Protein AF-A0A837HX96-F1 (afdb_monomer_lite)

Secondary structure (DSSP, 8-state):
-HHHHHHHHHHHHHHIIIIIHHHHTTS-HHHHHHHHHHHHHHHHHSHHHHHHHHHHH----GGG-EEETTEEESSS-EEPTTSSTT-TTTTTHHHHT-SEEEEETTEEEEHHHHHHH--

Sequence (119 aa):
MEFLILLRNLINRFFYKIILKQIFFRIDPENMHDSMVSFGVLLGKYWLTRKIVGAFFSYSNKTLEQKILGIKFKNPIGLGAGFDKDAVLVDILPYVGFGFVEESETQAVAVEKIQRSCR

pLDDT: mean 88.14, std 8.48, range [55.78, 96.38]

Radius of gyration: 15.23 Å; chains: 1; bounding box: 34×36×37 Å

Structure (mmCIF, N/CA/C/O backbone):
data_AF-A0A837HX96-F1
#
_entry.id   AF-A0A837HX96-F1
#
loop_
_atom_site.group_PDB
_atom_site.id
_atom_site.type_symbol
_atom_site.label_atom_id
_atom_site.label_alt_id
_atom_site.label_comp_id
_atom_site.label_asym_id
_atom_site.label_entity_id
_atom_site.label_seq_id
_atom_site.pdbx_PDB_ins_code
_atom_site.Cartn_x
_atom_site.Cartn_y
_atom_site.Cartn_z
_atom_site.occupancy
_atom_site.B_iso_or_equiv
_atom_site.auth_seq_id
_atom_site.auth_comp_id
_atom_site.auth_asym_id
_atom_site.auth_atom_id
_atom_site.pdbx_PDB_model_num
ATOM 1 N N . MET A 1 1 ? 1.860 11.740 18.924 1.00 69.06 1 MET A N 1
ATOM 2 C CA . MET A 1 1 ? 1.669 10.821 17.778 1.00 69.06 1 MET A CA 1
ATOM 3 C C . MET A 1 1 ? 1.428 11.567 16.472 1.00 69.06 1 MET A C 1
ATOM 5 O O . MET A 1 1 ? 2.129 11.268 15.518 1.00 69.06 1 MET A O 1
ATOM 9 N N . GLU A 1 2 ? 0.542 12.568 16.435 1.00 81.81 2 GLU A N 1
ATOM 10 C CA . GLU A 1 2 ? 0.247 13.365 15.224 1.00 81.81 2 GLU A CA 1
ATOM 11 C C . GLU A 1 2 ? 1.486 13.941 14.518 1.00 81.81 2 GLU A C 1
ATOM 13 O O . GLU A 1 2 ? 1.629 13.794 13.309 1.00 81.81 2 GLU A O 1
ATOM 18 N N . PHE A 1 3 ? 2.442 14.507 15.262 1.00 87.31 3 PHE A N 1
ATOM 19 C CA . PHE A 1 3 ? 3.674 15.049 14.673 1.00 87.31 3 PHE A CA 1
ATOM 20 C C . PHE A 1 3 ? 4.492 14.003 13.894 1.00 87.31 3 PHE A C 1
ATOM 22 O O . PHE A 1 3 ? 4.965 14.284 12.797 1.00 87.31 3 PHE A O 1
ATOM 29 N N . LEU A 1 4 ? 4.624 12.780 14.420 1.00 86.62 4 LEU A N 1
ATOM 30 C CA . LEU A 1 4 ? 5.360 11.704 13.744 1.00 86.62 4 LEU A CA 1
ATOM 31 C C . LEU A 1 4 ? 4.653 11.264 12.458 1.00 86.62 4 LEU A C 1
ATOM 33 O O . LEU A 1 4 ? 5.310 10.992 11.457 1.00 86.62 4 LEU A O 1
ATOM 37 N N . ILE A 1 5 ? 3.319 11.232 12.472 1.00 87.19 5 ILE A N 1
ATOM 38 C CA . ILE A 1 5 ? 2.502 10.899 11.301 1.00 87.19 5 ILE A CA 1
ATOM 39 C C . ILE A 1 5 ? 2.638 11.993 10.240 1.00 87.19 5 ILE A C 1
ATOM 41 O O . ILE A 1 5 ? 2.850 11.682 9.070 1.00 87.19 5 ILE A O 1
ATOM 45 N N . LEU A 1 6 ? 2.579 13.264 10.641 1.00 90.00 6 LEU A N 1
ATOM 46 C CA . LEU A 1 6 ? 2.784 14.402 9.746 1.00 90.00 6 LEU A CA 1
ATOM 47 C C . LEU A 1 6 ? 4.177 14.376 9.117 1.00 90.00 6 LEU A C 1
ATOM 49 O O . LEU A 1 6 ? 4.293 14.501 7.899 1.00 90.00 6 LEU A O 1
ATOM 53 N N . LEU A 1 7 ? 5.217 14.152 9.922 1.00 92.44 7 LEU A N 1
ATOM 54 C CA . LEU A 1 7 ? 6.593 14.067 9.444 1.00 92.44 7 LEU A CA 1
ATOM 55 C C . LEU A 1 7 ? 6.768 12.909 8.454 1.00 92.44 7 LEU A C 1
ATOM 57 O O . LEU A 1 7 ? 7.258 13.116 7.346 1.00 92.44 7 LEU A O 1
ATOM 61 N N . ARG A 1 8 ? 6.297 11.708 8.809 1.00 93.06 8 ARG A N 1
ATOM 62 C CA . ARG A 1 8 ? 6.289 10.533 7.927 1.00 93.06 8 ARG A CA 1
ATOM 63 C C . ARG A 1 8 ? 5.575 10.824 6.609 1.00 93.06 8 ARG A C 1
ATOM 65 O O . ARG A 1 8 ? 6.112 10.545 5.542 1.00 93.06 8 ARG A O 1
ATOM 72 N N . ASN A 1 9 ? 4.379 11.408 6.668 1.00 92.38 9 ASN A N 1
ATOM 73 C CA . ASN A 1 9 ? 3.580 11.705 5.483 1.00 92.38 9 ASN A CA 1
ATOM 74 C C . ASN A 1 9 ? 4.252 12.769 4.599 1.00 92.38 9 ASN A C 1
ATOM 76 O O . ASN A 1 9 ? 4.201 12.663 3.373 1.00 92.38 9 ASN A O 1
ATOM 80 N N . LEU A 1 10 ? 4.908 13.768 5.199 1.00 93.75 10 LEU A N 1
ATOM 81 C CA . LEU A 1 10 ? 5.669 14.787 4.477 1.00 93.75 10 LEU A CA 1
ATOM 82 C C . LEU A 1 10 ? 6.860 14.168 3.737 1.00 93.75 10 LEU A C 1
ATOM 84 O O . LEU A 1 10 ? 7.037 14.422 2.545 1.00 93.75 10 LEU A O 1
ATOM 88 N N . ILE A 1 11 ? 7.626 13.318 4.425 1.00 93.56 11 ILE A N 1
ATOM 89 C CA . ILE A 1 11 ? 8.763 12.589 3.854 1.00 93.56 11 ILE A CA 1
ATOM 90 C C . ILE A 1 11 ? 8.285 11.697 2.704 1.00 93.56 11 ILE A C 1
ATOM 92 O O . ILE A 1 11 ? 8.766 11.839 1.580 1.00 93.56 11 ILE A O 1
ATOM 96 N N . ASN A 1 12 ? 7.277 10.852 2.936 1.00 92.44 12 ASN A N 1
ATOM 97 C CA . ASN A 1 12 ? 6.719 9.965 1.910 1.00 92.44 12 ASN A CA 1
ATOM 98 C C . ASN A 1 12 ? 6.248 10.748 0.676 1.00 92.44 12 ASN A C 1
ATOM 100 O O . ASN A 1 12 ? 6.535 10.366 -0.458 1.00 92.44 12 ASN A O 1
ATOM 104 N N . ARG A 1 13 ? 5.563 11.881 0.884 1.00 93.25 13 ARG A N 1
ATOM 105 C CA . ARG A 1 13 ? 5.106 12.758 -0.201 1.00 93.25 13 ARG A CA 1
ATOM 106 C C . ARG A 1 13 ? 6.273 13.330 -1.002 1.00 93.25 13 ARG A C 1
ATOM 108 O O . ARG A 1 13 ? 6.176 13.390 -2.228 1.00 93.25 13 ARG A O 1
ATOM 115 N N . PHE A 1 14 ? 7.331 13.780 -0.330 1.00 95.25 14 PHE A N 1
ATOM 116 C CA . PHE A 1 14 ? 8.517 14.328 -0.984 1.00 95.25 14 PHE A CA 1
ATOM 117 C C . PHE A 1 14 ? 9.205 13.266 -1.848 1.00 95.25 14 PHE A C 1
ATOM 119 O O . PHE A 1 14 ? 9.351 13.466 -3.055 1.00 95.25 14 PHE A O 1
ATOM 126 N N . PHE A 1 15 ? 9.525 12.107 -1.266 1.00 94.38 15 PHE A N 1
ATOM 127 C CA . PHE A 1 15 ? 10.160 10.997 -1.982 1.00 94.38 15 PHE A CA 1
ATOM 128 C C . PHE A 1 15 ? 9.323 10.525 -3.174 1.00 94.38 15 PHE A C 1
ATOM 130 O O . PHE A 1 15 ? 9.855 10.362 -4.274 1.00 94.38 15 PHE A O 1
ATOM 137 N N . TYR A 1 16 ? 8.006 10.375 -2.998 1.00 93.06 16 TYR A N 1
ATOM 138 C CA . TYR A 1 16 ? 7.131 9.962 -4.090 1.00 93.06 16 TYR A CA 1
ATOM 139 C C . TYR A 1 16 ? 7.109 10.979 -5.235 1.00 93.06 16 TYR A C 1
ATOM 141 O O . TYR A 1 16 ? 7.321 10.612 -6.389 1.00 93.06 16 TYR A O 1
ATOM 149 N N . LYS A 1 17 ? 6.868 12.265 -4.941 1.00 94.00 17 LYS A N 1
ATOM 150 C CA . LYS A 1 17 ? 6.687 13.282 -5.990 1.00 94.00 17 LYS A CA 1
ATOM 151 C C . LYS A 1 17 ? 7.977 13.625 -6.731 1.00 94.00 17 LYS A C 1
ATOM 153 O O . LYS A 1 17 ? 7.914 13.873 -7.934 1.00 94.00 17 LYS A O 1
ATOM 158 N N . ILE A 1 18 ? 9.100 13.685 -6.020 1.00 93.25 18 ILE A N 1
ATOM 159 C CA . ILE A 1 18 ? 10.369 14.163 -6.579 1.00 93.25 18 ILE A CA 1
ATOM 160 C C . ILE A 1 18 ? 11.161 13.026 -7.222 1.00 93.25 18 ILE A C 1
ATOM 162 O O . ILE A 1 18 ? 11.733 13.225 -8.288 1.00 93.25 18 ILE A O 1
ATOM 166 N N . ILE 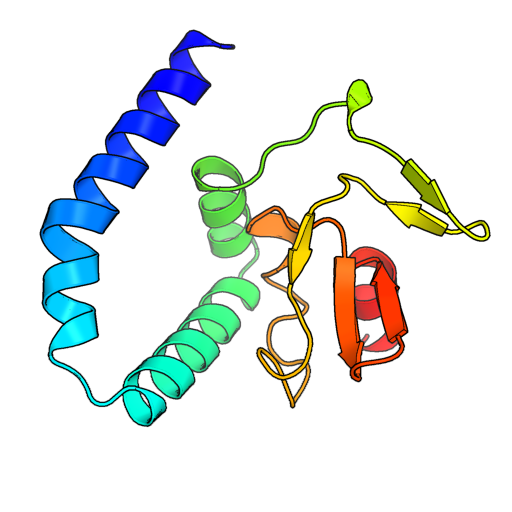A 1 19 ? 11.172 11.840 -6.607 1.00 93.19 19 ILE A N 1
ATOM 167 C CA . ILE A 1 19 ? 12.032 10.732 -7.040 1.00 93.19 19 ILE A CA 1
ATOM 168 C C . ILE A 1 19 ? 11.198 9.655 -7.733 1.00 93.19 19 ILE A C 1
ATOM 170 O O . ILE A 1 19 ? 11.340 9.447 -8.937 1.00 93.19 19 ILE A O 1
ATOM 174 N N . LEU A 1 20 ? 10.291 8.998 -7.001 1.00 93.06 20 LEU A N 1
ATOM 175 C CA . LEU A 1 20 ? 9.623 7.787 -7.496 1.00 93.06 20 LEU A CA 1
ATOM 176 C C . LEU A 1 20 ? 8.777 8.055 -8.741 1.00 93.06 20 LEU A C 1
ATOM 178 O O . LEU A 1 20 ? 8.908 7.351 -9.735 1.00 93.06 20 LEU A O 1
ATOM 182 N N . LYS A 1 21 ? 7.958 9.113 -8.723 1.00 92.81 21 LYS A N 1
ATOM 183 C CA . LYS A 1 21 ? 7.096 9.467 -9.855 1.00 92.81 21 LYS A CA 1
ATOM 184 C C . LYS A 1 21 ? 7.903 9.727 -11.129 1.00 92.81 21 LYS A C 1
ATOM 186 O O . LYS A 1 21 ? 7.483 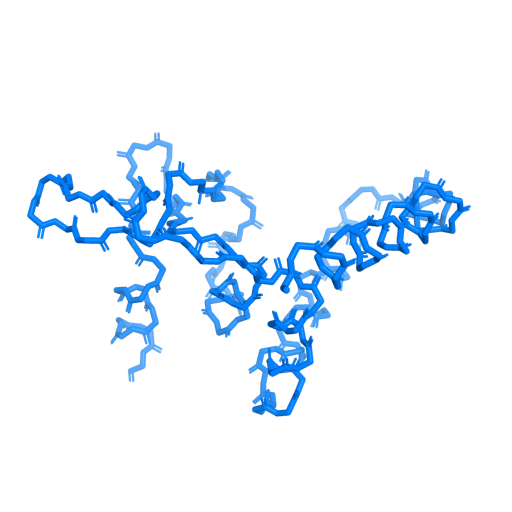9.301 -12.197 1.00 92.81 21 LYS A O 1
ATOM 191 N N . GLN A 1 22 ? 9.047 10.403 -11.027 1.00 92.69 22 GLN A N 1
ATOM 192 C CA . GLN A 1 22 ? 9.879 10.727 -12.192 1.00 92.69 22 GLN A CA 1
ATOM 193 C C . GLN A 1 22 ? 10.527 9.483 -12.800 1.00 92.69 22 GLN A C 1
ATOM 195 O O . GLN A 1 22 ? 10.682 9.405 -14.014 1.00 92.69 22 GLN A O 1
ATOM 200 N N . ILE A 1 23 ? 10.897 8.515 -11.960 1.00 93.62 23 ILE A N 1
ATOM 201 C CA . ILE A 1 23 ? 11.501 7.258 -12.402 1.00 93.62 23 ILE A CA 1
ATOM 202 C C . ILE A 1 23 ? 10.429 6.346 -13.006 1.00 93.62 23 ILE A C 1
ATOM 204 O O . ILE A 1 23 ? 10.584 5.894 -14.134 1.00 93.62 23 ILE A O 1
ATOM 208 N N . PHE A 1 24 ? 9.321 6.118 -12.296 1.00 93.62 24 PHE A N 1
ATOM 209 C CA . PHE A 1 24 ? 8.297 5.158 -12.720 1.00 93.62 24 PHE A CA 1
ATOM 210 C C . PHE A 1 24 ? 7.585 5.576 -14.006 1.00 93.62 24 PHE A C 1
ATOM 212 O O . PHE A 1 24 ? 7.290 4.726 -14.831 1.00 93.62 24 PHE A O 1
ATOM 219 N N . PHE A 1 25 ? 7.375 6.877 -14.235 1.00 94.00 25 PHE A N 1
ATOM 220 C CA . PHE A 1 25 ? 6.721 7.370 -15.458 1.00 94.00 25 PHE A CA 1
ATOM 221 C C . PHE A 1 25 ? 7.613 7.292 -16.708 1.00 94.00 25 PHE A C 1
ATOM 223 O O . PHE A 1 25 ? 7.163 7.624 -17.800 1.00 94.00 25 PHE A O 1
ATOM 230 N N . ARG A 1 26 ? 8.879 6.886 -16.559 1.00 94.00 26 ARG A N 1
ATOM 231 C CA . ARG A 1 26 ? 9.796 6.633 -17.681 1.00 94.00 26 ARG A CA 1
ATOM 232 C C . ARG A 1 26 ? 9.843 5.163 -18.091 1.00 94.00 26 ARG A C 1
ATOM 234 O O . ARG A 1 26 ? 10.496 4.847 -19.079 1.00 94.00 26 ARG A O 1
ATOM 241 N N . ILE A 1 27 ? 9.205 4.285 -17.324 1.00 95.31 27 ILE A N 1
ATOM 242 C CA . ILE A 1 27 ? 9.149 2.848 -17.574 1.00 95.31 27 ILE A CA 1
ATOM 243 C C . ILE A 1 27 ? 7.776 2.543 -18.171 1.00 95.31 27 ILE A C 1
ATOM 245 O O . ILE A 1 27 ? 6.787 3.196 -17.834 1.00 95.31 27 ILE A O 1
ATOM 249 N N . ASP A 1 28 ? 7.725 1.572 -19.077 1.00 96.38 28 ASP A N 1
ATOM 250 C CA . ASP A 1 28 ? 6.464 1.066 -19.607 1.00 96.38 28 ASP A CA 1
ATOM 251 C C . ASP A 1 28 ? 5.534 0.608 -18.456 1.00 96.38 28 ASP A C 1
ATOM 253 O O . ASP A 1 28 ? 6.009 -0.016 -17.500 1.00 96.38 28 ASP A O 1
ATOM 257 N N . PRO A 1 29 ? 4.232 0.950 -18.494 1.00 93.12 29 PRO A N 1
ATOM 258 C CA . PRO A 1 29 ? 3.317 0.706 -17.384 1.00 93.12 29 PRO A CA 1
ATOM 259 C C . PRO A 1 29 ? 3.175 -0.773 -17.014 1.00 93.12 29 PRO A C 1
ATOM 261 O O . PRO A 1 29 ? 3.043 -1.066 -15.826 1.00 93.12 29 PRO A O 1
ATOM 264 N N . GLU A 1 30 ? 3.225 -1.689 -17.982 1.00 92.38 30 GLU A N 1
ATOM 265 C CA . GLU A 1 30 ? 3.103 -3.130 -17.735 1.00 92.38 30 GLU A CA 1
ATOM 266 C C . GLU A 1 30 ? 4.366 -3.656 -17.050 1.00 92.38 30 GLU A C 1
ATOM 268 O O . GLU A 1 30 ? 4.299 -4.228 -15.963 1.00 92.38 30 GLU A O 1
ATOM 273 N N . ASN A 1 31 ? 5.542 -3.302 -17.575 1.00 94.50 31 ASN A N 1
ATOM 274 C CA . ASN A 1 31 ? 6.815 -3.666 -16.945 1.00 94.50 31 ASN A CA 1
ATOM 275 C C . ASN A 1 31 ? 6.955 -3.099 -15.523 1.00 94.50 31 ASN A C 1
ATOM 277 O O . ASN A 1 31 ? 7.500 -3.745 -14.621 1.00 94.50 31 ASN A O 1
ATOM 281 N N . MET A 1 32 ? 6.484 -1.868 -15.309 1.00 95.19 32 MET A N 1
ATOM 282 C CA . MET A 1 32 ? 6.504 -1.230 -13.996 1.00 95.19 32 MET A CA 1
ATOM 283 C C . MET A 1 32 ? 5.537 -1.917 -13.029 1.00 95.19 32 MET A C 1
ATOM 285 O O . MET A 1 32 ? 5.867 -2.082 -11.851 1.00 95.19 32 MET A O 1
ATOM 289 N N . HIS A 1 33 ? 4.365 -2.330 -13.517 1.00 93.56 33 HIS A N 1
ATOM 290 C CA . HIS A 1 33 ? 3.399 -3.100 -12.747 1.00 93.56 33 HIS A CA 1
ATOM 291 C C . HIS A 1 33 ? 3.999 -4.433 -12.290 1.00 93.56 33 HIS A C 1
ATOM 293 O O . HIS A 1 33 ? 4.077 -4.672 -11.085 1.00 93.56 33 HIS A O 1
ATOM 299 N N . ASP A 1 34 ? 4.541 -5.229 -13.211 1.00 93.62 34 ASP A N 1
ATOM 300 C CA . ASP A 1 34 ? 5.139 -6.536 -12.905 1.00 93.62 34 ASP A CA 1
ATOM 301 C C . ASP A 1 34 ? 6.326 -6.418 -11.942 1.00 93.62 34 ASP A C 1
ATOM 303 O O . ASP A 1 34 ? 6.493 -7.214 -11.008 1.00 93.62 34 ASP A O 1
ATOM 307 N N . SER A 1 35 ? 7.132 -5.367 -12.115 1.00 94.69 35 SER A N 1
ATOM 308 C CA . SER A 1 35 ? 8.233 -5.042 -11.205 1.00 94.69 35 SER A CA 1
ATOM 309 C C . SER A 1 35 ? 7.727 -4.711 -9.798 1.00 94.69 35 SER A C 1
ATOM 311 O O . SER A 1 35 ? 8.312 -5.156 -8.808 1.00 94.69 35 SER A O 1
ATOM 313 N N . MET A 1 36 ? 6.634 -3.949 -9.685 1.00 93.88 36 MET A N 1
ATOM 314 C CA . MET A 1 36 ? 6.015 -3.602 -8.401 1.00 93.88 36 MET A CA 1
ATOM 315 C C . MET A 1 36 ? 5.378 -4.805 -7.718 1.00 93.88 36 MET A C 1
ATOM 317 O O . MET A 1 36 ? 5.528 -4.952 -6.505 1.00 93.88 36 MET A O 1
ATOM 321 N N . VAL A 1 37 ? 4.724 -5.680 -8.481 1.00 93.81 37 VAL A N 1
ATOM 322 C CA . VAL A 1 37 ? 4.181 -6.941 -7.972 1.00 93.81 37 VAL A CA 1
ATOM 323 C C . VAL A 1 37 ? 5.321 -7.806 -7.433 1.00 93.81 37 VAL A C 1
ATOM 325 O O . VAL A 1 37 ? 5.315 -8.181 -6.261 1.00 93.81 37 VAL A O 1
ATOM 328 N N . SER A 1 38 ? 6.373 -8.022 -8.223 1.00 94.31 38 SER A N 1
ATOM 329 C CA . SER A 1 38 ? 7.546 -8.806 -7.812 1.00 94.31 38 SER A CA 1
ATOM 330 C C . SER A 1 38 ? 8.225 -8.237 -6.560 1.00 94.31 38 SER A C 1
ATOM 332 O O . SER A 1 38 ? 8.584 -8.972 -5.635 1.00 94.31 38 SER A O 1
ATOM 334 N N . PHE A 1 39 ? 8.366 -6.911 -6.489 1.00 94.88 39 PHE A N 1
ATOM 335 C CA . PHE A 1 39 ? 8.917 -6.232 -5.319 1.00 94.88 39 PHE A CA 1
ATOM 336 C C . PHE A 1 39 ? 8.009 -6.372 -4.091 1.00 94.88 39 PHE A C 1
ATOM 338 O O . PHE A 1 39 ? 8.491 -6.627 -2.986 1.00 94.88 39 PHE A O 1
ATOM 345 N N . GLY A 1 40 ? 6.693 -6.269 -4.273 1.00 94.38 40 GLY A N 1
ATOM 346 C CA . GLY A 1 40 ? 5.705 -6.495 -3.224 1.00 94.38 40 GLY A CA 1
ATOM 347 C C . GLY A 1 40 ? 5.757 -7.919 -2.666 1.00 94.38 40 GLY A C 1
ATOM 348 O O . GLY A 1 40 ? 5.781 -8.088 -1.445 1.00 94.38 40 GLY A O 1
ATOM 349 N N . VAL A 1 41 ? 5.874 -8.931 -3.531 1.00 94.31 41 VAL A N 1
ATOM 350 C CA . VAL A 1 41 ? 6.059 -10.340 -3.135 1.00 94.31 41 VAL A CA 1
ATOM 351 C C . VAL A 1 41 ? 7.338 -10.504 -2.310 1.00 94.31 41 VAL A C 1
ATOM 353 O O . VAL A 1 41 ? 7.319 -11.100 -1.229 1.00 94.31 41 VAL A O 1
ATOM 356 N N . LEU A 1 42 ? 8.450 -9.916 -2.765 1.00 95.12 42 LEU A N 1
ATOM 357 C CA . LEU A 1 42 ? 9.722 -9.941 -2.040 1.00 95.12 42 LEU A CA 1
ATOM 358 C C . LEU A 1 42 ? 9.598 -9.307 -0.644 1.00 95.12 42 LEU A C 1
ATOM 360 O O . LEU A 1 42 ? 10.095 -9.862 0.340 1.00 95.12 42 LEU A O 1
ATOM 364 N N . LEU A 1 43 ? 8.907 -8.169 -0.540 1.00 95.00 43 LEU A N 1
ATOM 365 C CA . LEU A 1 43 ? 8.652 -7.496 0.733 1.00 95.00 43 LEU A CA 1
ATOM 366 C C . LEU A 1 43 ? 7.690 -8.280 1.633 1.00 95.00 43 LEU A C 1
ATOM 368 O O . LEU A 1 43 ? 7.844 -8.239 2.854 1.00 95.00 43 LEU A O 1
ATOM 372 N N . GLY A 1 44 ? 6.723 -9.001 1.067 1.00 93.12 44 GLY A N 1
ATOM 373 C CA . GLY A 1 44 ? 5.795 -9.864 1.802 1.00 93.12 44 GLY A CA 1
ATOM 374 C C . GLY A 1 44 ? 6.471 -11.096 2.404 1.00 93.12 44 GLY A C 1
ATOM 375 O O . GLY A 1 44 ? 6.126 -11.516 3.511 1.00 93.12 44 GLY A O 1
ATOM 376 N N . LYS A 1 45 ? 7.494 -11.628 1.725 1.00 93.62 45 LYS A N 1
ATOM 377 C CA . LYS A 1 45 ? 8.199 -12.858 2.116 1.00 93.62 45 LYS A CA 1
ATOM 378 C C . LYS A 1 45 ? 8.799 -12.786 3.523 1.00 93.62 45 LYS A C 1
ATOM 380 O O . LYS A 1 45 ? 8.623 -13.704 4.326 1.00 93.62 45 LYS A O 1
ATOM 385 N N . TYR A 1 46 ? 9.480 -11.692 3.866 1.00 93.62 46 TYR A N 1
ATOM 386 C CA . TYR A 1 46 ? 10.160 -11.561 5.158 1.00 93.62 46 TYR A CA 1
ATOM 387 C C . TYR A 1 46 ? 9.306 -10.808 6.188 1.00 93.62 46 TYR A C 1
ATOM 389 O O . TYR A 1 46 ? 8.538 -9.900 5.880 1.00 93.62 46 TYR A O 1
ATOM 397 N N . TRP A 1 47 ? 9.396 -11.198 7.461 1.00 92.88 47 TRP A N 1
ATOM 398 C CA . TRP A 1 47 ? 8.636 -10.537 8.533 1.00 92.88 47 TRP A CA 1
ATOM 399 C C . TRP A 1 47 ? 9.144 -9.111 8.802 1.00 92.88 47 TRP A C 1
ATOM 401 O O . TRP A 1 47 ? 8.361 -8.213 9.113 1.00 92.88 47 TRP A O 1
ATOM 411 N N . LEU A 1 48 ? 10.457 -8.901 8.662 1.00 94.88 48 LEU A N 1
ATOM 412 C CA . LEU A 1 48 ? 11.108 -7.623 8.933 1.00 94.88 48 LEU A CA 1
ATOM 413 C C . LEU A 1 48 ? 10.720 -6.574 7.888 1.00 94.88 48 LEU A C 1
ATOM 415 O O . LEU A 1 48 ? 10.351 -5.457 8.240 1.00 94.88 48 LEU A O 1
ATOM 419 N N . THR A 1 49 ? 10.718 -6.952 6.610 1.00 94.69 49 THR A N 1
ATOM 420 C CA . THR A 1 49 ? 10.286 -6.085 5.504 1.00 94.69 49 THR A CA 1
ATOM 421 C C . THR A 1 49 ? 8.818 -5.695 5.648 1.00 94.69 49 THR A C 1
ATOM 423 O O . THR A 1 49 ? 8.496 -4.515 5.534 1.00 94.69 49 THR A O 1
ATOM 426 N N . ARG A 1 50 ? 7.942 -6.634 6.031 1.00 93.94 50 ARG A N 1
ATOM 427 C CA . ARG A 1 50 ? 6.538 -6.338 6.370 1.00 93.94 50 ARG A CA 1
ATOM 428 C C . ARG A 1 50 ? 6.409 -5.294 7.480 1.00 93.94 50 ARG A C 1
ATOM 430 O O . ARG A 1 50 ? 5.626 -4.353 7.359 1.00 93.94 50 ARG A O 1
ATOM 437 N N . LYS A 1 51 ? 7.195 -5.415 8.555 1.00 93.56 51 LYS A N 1
ATOM 438 C CA . LYS A 1 51 ? 7.197 -4.438 9.659 1.00 93.56 51 LYS A CA 1
ATOM 439 C C . LYS A 1 51 ? 7.680 -3.059 9.215 1.00 93.56 51 LYS A C 1
ATOM 441 O O . LYS A 1 51 ? 7.076 -2.066 9.616 1.00 93.56 51 LYS A O 1
ATOM 446 N N . ILE A 1 52 ? 8.716 -3.002 8.379 1.00 94.19 52 ILE A N 1
ATOM 447 C CA . ILE A 1 52 ? 9.228 -1.746 7.819 1.00 94.19 52 ILE A CA 1
ATOM 448 C C . ILE A 1 52 ? 8.142 -1.076 6.974 1.00 94.19 52 ILE A C 1
ATOM 450 O O . ILE A 1 52 ? 7.795 0.071 7.238 1.00 94.19 52 ILE A O 1
ATOM 454 N N . VAL A 1 53 ? 7.528 -1.797 6.032 1.00 94.38 53 VAL A N 1
ATOM 455 C CA . VAL A 1 53 ? 6.420 -1.268 5.214 1.00 94.38 53 VAL A CA 1
ATOM 456 C C . VAL A 1 53 ? 5.276 -0.770 6.100 1.00 94.38 53 VAL A C 1
ATOM 458 O O . VAL A 1 53 ? 4.803 0.353 5.927 1.00 94.38 53 VAL A O 1
ATOM 461 N N . GLY A 1 54 ? 4.905 -1.545 7.122 1.00 92.56 54 GLY A N 1
ATOM 462 C CA . GLY A 1 54 ? 3.895 -1.154 8.102 1.00 92.56 54 GLY A CA 1
ATOM 463 C C . GLY A 1 54 ? 4.200 0.168 8.809 1.00 92.56 54 GLY A C 1
ATOM 464 O O . GLY A 1 54 ? 3.303 0.985 8.990 1.00 92.56 54 GLY A O 1
ATOM 465 N N . ALA A 1 55 ? 5.458 0.418 9.172 1.00 90.81 55 ALA A N 1
ATOM 466 C CA . ALA A 1 55 ? 5.852 1.661 9.833 1.00 90.81 55 ALA A CA 1
ATOM 467 C C . ALA A 1 55 ? 5.705 2.888 8.913 1.00 90.81 55 ALA A C 1
ATOM 469 O O . ALA A 1 55 ? 5.264 3.954 9.356 1.00 90.81 55 ALA A O 1
ATOM 470 N N . PHE A 1 56 ? 6.038 2.736 7.628 1.00 90.94 56 PHE A N 1
ATOM 471 C CA . PHE A 1 56 ? 5.994 3.830 6.658 1.00 90.94 56 PHE A CA 1
ATOM 472 C C . PHE A 1 56 ? 4.589 4.117 6.121 1.00 90.94 56 PHE A C 1
ATOM 474 O O . PHE A 1 56 ? 4.274 5.285 5.882 1.00 90.94 56 PHE A O 1
ATOM 481 N N . PHE A 1 57 ? 3.748 3.095 5.949 1.00 91.25 57 PHE A N 1
ATOM 482 C CA . PHE A 1 57 ? 2.486 3.232 5.214 1.00 91.25 57 PHE A CA 1
ATOM 483 C C . PHE A 1 57 ? 1.237 2.948 6.047 1.00 91.25 57 PHE A C 1
ATOM 485 O O . PHE A 1 57 ? 0.228 3.630 5.871 1.00 91.25 57 PHE A O 1
ATOM 492 N N . SER A 1 58 ? 1.293 2.014 6.999 1.00 90.38 58 SER A N 1
ATOM 493 C CA . SER A 1 58 ? 0.098 1.627 7.749 1.00 90.38 58 SER A CA 1
ATOM 494 C C . SER A 1 58 ? -0.442 2.780 8.602 1.00 90.38 58 SER A C 1
ATOM 496 O O . SER A 1 58 ? 0.299 3.549 9.230 1.00 90.38 58 SER A O 1
ATOM 498 N N . TYR A 1 59 ? -1.765 2.894 8.638 1.00 90.06 59 TYR A N 1
ATOM 499 C CA . TYR A 1 59 ? -2.496 3.790 9.522 1.00 90.06 59 TYR A CA 1
ATOM 500 C C . TYR A 1 59 ? -3.727 3.058 10.052 1.00 90.06 59 TYR A C 1
ATOM 502 O O . TYR A 1 59 ? -4.441 2.398 9.300 1.00 90.06 59 TYR A O 1
ATOM 510 N N . SER A 1 60 ? -3.969 3.167 11.356 1.00 87.12 60 SER A N 1
ATOM 511 C CA . SER A 1 60 ? -5.100 2.521 12.015 1.00 87.12 60 SER A CA 1
ATOM 512 C C . SER A 1 60 ? -5.702 3.473 13.033 1.00 87.12 60 SER A C 1
ATOM 514 O O . SER A 1 60 ? -4.993 4.026 13.872 1.00 87.12 60 SER A O 1
ATOM 516 N N . ASN A 1 61 ? -7.020 3.634 12.977 1.00 90.12 61 ASN A N 1
ATOM 517 C CA . ASN A 1 61 ? -7.789 4.423 13.927 1.00 90.12 61 ASN A CA 1
ATOM 518 C C . ASN A 1 61 ? -9.133 3.726 14.152 1.00 90.12 61 ASN A C 1
ATOM 520 O O . ASN A 1 61 ? -9.785 3.343 13.183 1.00 90.12 61 ASN A O 1
ATOM 524 N N . LYS A 1 62 ? -9.556 3.581 15.413 1.00 89.50 62 LYS A N 1
ATOM 525 C CA . LYS A 1 62 ? -10.822 2.919 15.767 1.00 89.50 62 LYS A CA 1
ATOM 526 C C . LYS A 1 62 ? -12.034 3.562 15.090 1.00 89.50 62 LYS A C 1
ATOM 528 O O . LYS A 1 62 ? -12.971 2.854 14.752 1.00 89.50 62 LYS A O 1
ATOM 533 N N . THR A 1 63 ? -12.001 4.872 14.848 1.00 93.44 63 THR A N 1
ATOM 534 C CA . THR A 1 63 ? -13.085 5.601 14.169 1.00 93.44 63 THR A CA 1
ATOM 535 C C . THR A 1 63 ? -13.256 5.184 12.705 1.00 93.44 63 THR A C 1
ATOM 537 O O . THR A 1 63 ? -14.324 5.380 12.137 1.00 93.44 63 THR A O 1
ATOM 540 N N . LEU A 1 64 ? -12.221 4.609 12.085 1.00 92.31 64 LEU A N 1
ATOM 541 C CA . LEU A 1 64 ? -12.275 4.119 10.706 1.00 92.31 64 LEU A CA 1
ATOM 542 C C . LEU A 1 64 ? -12.728 2.658 10.613 1.00 92.31 64 LEU A C 1
ATOM 544 O O . LEU A 1 64 ? -13.000 2.187 9.512 1.00 92.31 64 LEU A O 1
ATOM 548 N N . GLU A 1 65 ? -12.809 1.931 11.729 1.00 93.94 65 GLU A N 1
ATOM 549 C CA . GLU A 1 65 ? -13.242 0.536 11.704 1.00 93.94 65 GLU A CA 1
ATOM 550 C C . GLU A 1 65 ? -14.714 0.437 11.290 1.00 93.94 65 GLU A C 1
ATOM 552 O O . GLU A 1 65 ? -15.576 1.152 11.799 1.00 93.94 65 GLU A O 1
ATOM 557 N N . GLN A 1 66 ? -15.012 -0.491 10.384 1.00 92.19 66 GLN A N 1
ATOM 558 C CA . GLN A 1 66 ? -16.364 -0.716 9.881 1.00 92.19 66 GLN A CA 1
ATOM 559 C C . GLN A 1 66 ? -16.756 -2.179 10.029 1.00 92.19 66 GLN A C 1
ATOM 561 O O . GLN A 1 66 ? -15.921 -3.081 9.943 1.00 92.19 66 GLN A O 1
ATOM 566 N N . LYS A 1 67 ? -18.049 -2.426 10.237 1.00 93.31 67 LYS A N 1
ATOM 567 C CA . LYS A 1 67 ? -18.628 -3.768 10.184 1.00 93.31 67 LYS A CA 1
ATOM 568 C C . LYS A 1 67 ? -19.704 -3.786 9.110 1.00 93.31 67 LYS A C 1
ATOM 570 O O . LYS A 1 67 ? -20.775 -3.226 9.311 1.00 93.31 67 LYS A O 1
ATOM 575 N N . ILE A 1 68 ? -19.413 -4.429 7.987 1.00 90.50 68 ILE A N 1
ATOM 576 C CA . ILE A 1 68 ? -20.312 -4.512 6.831 1.00 90.50 68 ILE A CA 1
ATOM 577 C C . ILE A 1 68 ? -20.561 -5.992 6.556 1.00 90.50 68 ILE A C 1
ATOM 579 O O . ILE A 1 68 ? -19.616 -6.777 6.503 1.00 90.50 68 ILE A O 1
ATOM 583 N N . LEU A 1 69 ? -21.834 -6.391 6.452 1.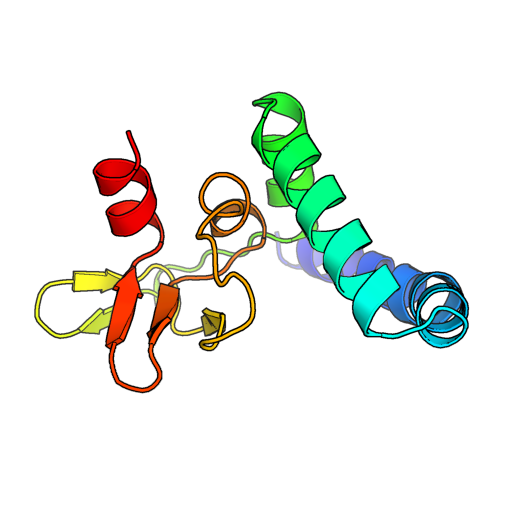00 89.00 69 LEU A N 1
ATOM 584 C CA . LEU A 1 69 ? -22.241 -7.781 6.183 1.00 89.00 69 LEU A CA 1
ATOM 585 C C . LEU A 1 69 ? -21.595 -8.810 7.139 1.00 89.00 69 LEU A C 1
ATOM 587 O O . LEU A 1 69 ? -21.196 -9.903 6.750 1.00 89.00 69 LEU A O 1
ATOM 591 N N . GLY A 1 70 ? -21.430 -8.436 8.413 1.00 87.44 70 GLY A N 1
ATOM 592 C CA . GLY A 1 70 ? -20.796 -9.286 9.429 1.00 87.44 70 GLY A CA 1
ATOM 593 C C . GLY A 1 70 ? -19.264 -9.364 9.357 1.00 87.44 70 GLY A C 1
ATOM 594 O O . GLY A 1 70 ? -18.653 -9.944 10.253 1.00 87.44 70 GLY A O 1
ATOM 595 N N . ILE A 1 71 ? -18.631 -8.747 8.357 1.00 87.12 71 ILE A N 1
ATOM 596 C CA . ILE A 1 71 ? -17.176 -8.679 8.193 1.00 87.12 71 ILE A CA 1
ATOM 597 C C . ILE A 1 71 ? -16.653 -7.399 8.844 1.00 87.12 71 ILE A C 1
ATOM 599 O O . ILE A 1 71 ? -17.211 -6.321 8.646 1.00 87.12 71 ILE A O 1
ATOM 603 N N . LYS A 1 72 ? -15.582 -7.517 9.636 1.00 89.75 72 LYS A N 1
ATOM 604 C CA . LYS A 1 72 ? -14.900 -6.369 10.236 1.00 89.75 72 LYS A CA 1
ATOM 605 C C . LYS A 1 72 ? -13.772 -5.894 9.318 1.00 89.75 72 LYS A C 1
ATOM 607 O O . LYS A 1 72 ? -12.872 -6.667 9.006 1.00 89.75 72 LYS A O 1
ATOM 612 N N . PHE A 1 73 ? -13.809 -4.622 8.946 1.00 90.81 73 PHE A N 1
ATOM 613 C CA . PHE A 1 73 ? -12.794 -3.932 8.159 1.00 90.81 73 PHE A CA 1
ATOM 614 C C . PHE A 1 73 ? -12.057 -2.927 9.045 1.00 90.81 73 PHE A C 1
ATOM 616 O O . PHE A 1 73 ? -12.676 -2.226 9.847 1.00 90.81 73 PHE A O 1
ATOM 623 N N . LYS A 1 74 ? -10.727 -2.855 8.919 1.00 90.62 74 LYS A N 1
ATOM 624 C CA . LYS A 1 74 ? -9.896 -1.937 9.725 1.00 90.62 74 LYS A CA 1
ATOM 625 C C . LYS A 1 74 ? -10.082 -0.473 9.345 1.00 90.62 74 LYS A C 1
ATOM 627 O O . LYS A 1 74 ? -9.902 0.408 10.178 1.00 90.62 74 LYS A O 1
ATOM 632 N N . ASN A 1 75 ? -10.368 -0.230 8.075 1.00 93.12 75 ASN A N 1
ATOM 633 C CA . ASN A 1 75 ? -10.608 1.081 7.501 1.00 93.12 75 ASN A CA 1
ATOM 634 C C . ASN A 1 75 ? -11.447 0.914 6.216 1.00 93.12 75 ASN A C 1
ATOM 636 O O . ASN A 1 75 ? -11.491 -0.195 5.674 1.00 93.12 75 ASN A O 1
ATOM 640 N N . PRO A 1 76 ? -12.108 1.978 5.727 1.00 91.56 76 PRO A N 1
ATOM 641 C CA . PRO A 1 76 ? -12.945 1.923 4.528 1.00 91.56 76 PRO A CA 1
ATOM 642 C C . PRO A 1 76 ? -12.153 2.002 3.214 1.00 91.56 76 PRO A C 1
ATOM 644 O O . PRO A 1 76 ? -12.753 2.196 2.162 1.00 91.56 76 PRO A O 1
ATOM 647 N N . ILE A 1 77 ? -10.819 1.923 3.249 1.00 92.25 77 ILE A N 1
ATOM 648 C CA . ILE A 1 77 ? -9.979 2.078 2.061 1.00 92.25 77 ILE A CA 1
ATOM 649 C C . ILE A 1 77 ? -9.600 0.698 1.535 1.00 92.25 77 ILE A C 1
ATOM 651 O O . ILE A 1 77 ? -8.949 -0.089 2.228 1.00 92.25 77 ILE A O 1
ATOM 655 N N . GLY A 1 78 ? -9.998 0.422 0.297 1.00 89.88 78 GLY A N 1
ATOM 656 C CA . GLY A 1 78 ? -9.709 -0.828 -0.391 1.00 89.88 78 GLY A CA 1
ATOM 657 C C . GLY A 1 78 ? -8.780 -0.659 -1.583 1.00 89.88 78 GLY A C 1
ATOM 658 O O . GLY A 1 78 ? -8.628 0.439 -2.121 1.00 89.88 78 GLY A O 1
ATOM 659 N N . LEU A 1 79 ? -8.162 -1.765 -1.984 1.00 90.38 79 LEU A N 1
ATOM 660 C CA . LEU A 1 79 ? -7.502 -1.891 -3.277 1.00 90.38 79 LEU A CA 1
ATOM 661 C C . LEU A 1 79 ? -8.510 -2.460 -4.281 1.00 90.38 79 LEU A C 1
ATOM 663 O O . LEU A 1 79 ? -9.071 -3.526 -4.032 1.00 90.38 79 LEU A O 1
ATOM 667 N N . GLY A 1 80 ? -8.747 -1.733 -5.373 1.00 87.62 80 GLY A N 1
ATOM 668 C CA . GLY A 1 80 ? -9.720 -2.124 -6.394 1.00 87.62 80 GLY A CA 1
ATOM 669 C C . GLY A 1 80 ? -9.307 -3.369 -7.180 1.00 87.62 80 GLY A C 1
ATOM 670 O O . GLY A 1 80 ? -8.126 -3.737 -7.217 1.00 87.62 80 GLY A O 1
ATOM 671 N N . ALA A 1 81 ? -10.293 -3.990 -7.824 1.00 84.75 81 ALA A N 1
ATOM 672 C CA . ALA A 1 81 ? -10.098 -5.205 -8.604 1.00 84.75 81 ALA A CA 1
ATOM 673 C C . ALA A 1 81 ? -9.100 -5.016 -9.759 1.00 84.75 81 ALA A C 1
ATOM 675 O O . ALA A 1 81 ? -8.916 -3.922 -10.296 1.00 84.75 81 ALA A O 1
ATOM 676 N N . GLY A 1 82 ? -8.446 -6.112 -10.151 1.00 81.94 82 GLY A N 1
ATOM 677 C CA . GLY A 1 82 ? -7.527 -6.144 -11.292 1.00 81.94 82 GLY A CA 1
ATOM 678 C C . GLY A 1 82 ? -6.105 -5.649 -11.012 1.00 81.94 82 GLY A C 1
ATOM 679 O O . GLY A 1 82 ? -5.267 -5.768 -11.904 1.00 81.94 82 GLY A O 1
ATOM 680 N N . PHE A 1 83 ? -5.809 -5.149 -9.803 1.00 86.56 83 PHE A N 1
ATOM 681 C CA . PHE A 1 83 ? -4.436 -4.812 -9.402 1.00 86.56 83 PHE A CA 1
ATOM 682 C C . PHE A 1 83 ? -3.591 -6.051 -9.077 1.00 86.56 83 PHE A C 1
ATOM 684 O O . PHE A 1 83 ? -2.439 -6.116 -9.473 1.00 86.56 83 PHE A O 1
ATOM 691 N N . ASP A 1 84 ? -4.129 -7.026 -8.346 1.00 85.06 84 ASP A N 1
ATOM 692 C CA . ASP A 1 84 ? -3.411 -8.253 -7.966 1.00 85.06 84 ASP A CA 1
ATOM 693 C C . ASP A 1 84 ? -4.195 -9.468 -8.463 1.00 85.06 84 ASP A C 1
ATOM 695 O O . ASP A 1 84 ? -4.932 -10.101 -7.710 1.00 85.06 84 ASP A O 1
ATOM 699 N N . LYS A 1 85 ? -4.103 -9.734 -9.770 1.00 78.00 85 LYS A N 1
ATOM 700 C CA . LYS A 1 85 ? -4.892 -10.782 -10.444 1.00 78.00 85 LYS A CA 1
ATOM 701 C C . LYS A 1 85 ? -4.588 -12.182 -9.917 1.00 78.00 85 LYS A C 1
ATOM 703 O O . LYS A 1 85 ? -5.488 -13.010 -9.840 1.00 78.00 85 LYS A O 1
ATOM 708 N N . ASP A 1 86 ? -3.339 -12.411 -9.530 1.00 83.00 86 ASP A N 1
ATOM 709 C CA . ASP A 1 86 ? -2.851 -13.713 -9.079 1.00 83.00 86 ASP A CA 1
ATOM 710 C C . ASP A 1 86 ? -2.842 -13.841 -7.545 1.00 83.00 86 ASP A C 1
ATOM 712 O O . ASP A 1 86 ? -2.341 -14.829 -7.008 1.00 83.00 86 ASP A O 1
ATOM 716 N N . ALA A 1 87 ? -3.381 -12.844 -6.829 1.00 83.50 87 ALA A N 1
ATOM 717 C CA . ALA A 1 87 ? -3.419 -12.783 -5.367 1.00 83.50 87 ALA A CA 1
ATOM 718 C C . ALA A 1 87 ? -2.042 -13.023 -4.703 1.00 83.50 87 ALA A C 1
ATOM 720 O O . ALA A 1 87 ? -1.938 -13.645 -3.640 1.00 83.50 87 ALA A O 1
ATOM 721 N N . VAL A 1 88 ? -0.959 -12.533 -5.314 1.00 87.69 88 VAL A N 1
ATOM 722 C CA . VAL A 1 88 ? 0.415 -12.770 -4.837 1.00 87.69 88 VAL A CA 1
ATOM 723 C C . VAL A 1 88 ? 0.864 -11.753 -3.784 1.00 87.69 88 VAL A C 1
ATOM 725 O O . VAL A 1 88 ? 1.851 -11.974 -3.080 1.00 87.69 88 VAL A O 1
ATOM 728 N N . LEU A 1 89 ? 0.137 -10.644 -3.612 1.00 90.00 89 LEU A N 1
ATOM 729 C CA . LEU A 1 89 ? 0.484 -9.560 -2.683 1.00 90.00 89 LEU A CA 1
ATOM 730 C C . LEU A 1 89 ? -0.224 -9.656 -1.326 1.00 90.00 89 LEU A C 1
ATOM 732 O O . LEU A 1 89 ? -0.054 -8.785 -0.464 1.00 90.00 89 LEU A O 1
ATOM 736 N N . VAL A 1 90 ? -0.969 -10.732 -1.080 1.00 87.06 90 VAL A N 1
ATOM 737 C CA . VAL A 1 90 ? -1.784 -10.934 0.132 1.00 87.06 90 VAL A CA 1
ATOM 738 C C . VAL A 1 90 ? -0.995 -10.801 1.440 1.00 87.06 90 VAL A C 1
ATOM 740 O O . VAL A 1 90 ? -1.531 -10.355 2.457 1.00 87.06 90 VAL A O 1
ATOM 743 N N . ASP A 1 91 ? 0.299 -11.124 1.437 1.00 89.88 91 ASP A N 1
ATOM 744 C CA . ASP A 1 91 ? 1.156 -11.008 2.619 1.00 89.88 91 ASP A CA 1
ATOM 745 C C . ASP A 1 91 ? 1.607 -9.573 2.925 1.00 89.88 91 ASP A C 1
ATOM 747 O O . ASP A 1 91 ? 1.881 -9.264 4.090 1.00 89.88 91 ASP A O 1
ATOM 751 N N . ILE A 1 92 ? 1.679 -8.690 1.921 1.00 93.19 92 ILE A N 1
ATOM 752 C CA . ILE A 1 92 ? 2.191 -7.321 2.083 1.00 93.19 92 ILE A CA 1
ATOM 753 C C . ILE A 1 92 ? 1.084 -6.263 2.149 1.00 93.19 92 ILE A C 1
ATOM 755 O O . ILE A 1 92 ? 1.221 -5.290 2.894 1.00 93.19 92 ILE A O 1
ATOM 759 N N . LEU A 1 93 ? -0.044 -6.469 1.462 1.00 90.81 93 LEU A N 1
ATOM 760 C CA . LEU A 1 93 ? -1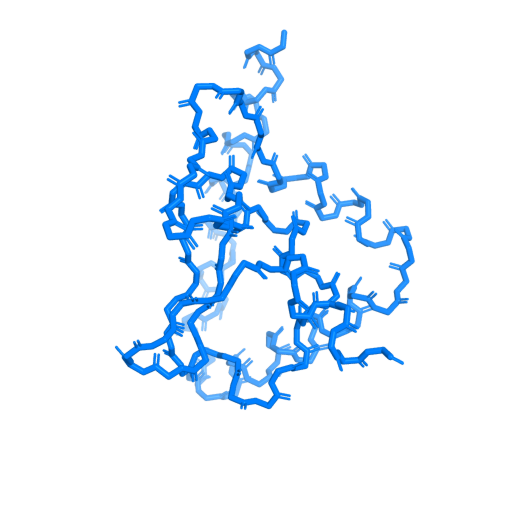.157 -5.511 1.387 1.00 90.81 93 LEU A CA 1
ATOM 761 C C . LEU A 1 93 ? -1.685 -4.994 2.742 1.00 90.81 93 LEU A C 1
ATOM 763 O O . LEU A 1 93 ? -1.886 -3.779 2.861 1.00 90.81 93 LEU A O 1
ATOM 767 N N . PRO A 1 94 ? -1.843 -5.813 3.805 1.00 89.00 94 PRO A N 1
ATOM 768 C CA . PRO A 1 94 ? -2.311 -5.281 5.086 1.00 89.00 94 PRO A CA 1
ATOM 769 C C . PRO A 1 94 ? -1.287 -4.362 5.772 1.00 89.00 94 PRO A C 1
ATOM 771 O O . PRO A 1 94 ? -1.662 -3.539 6.608 1.00 89.00 94 PRO A O 1
ATOM 774 N N . TYR A 1 95 ? -0.002 -4.464 5.418 1.00 92.12 95 TYR A N 1
ATOM 775 C CA . TYR A 1 95 ? 1.051 -3.580 5.924 1.00 92.12 95 TYR A CA 1
ATOM 776 C C . TYR A 1 95 ? 1.137 -2.270 5.136 1.00 92.12 95 TYR A C 1
ATOM 778 O O . TYR A 1 95 ? 1.536 -1.255 5.702 1.00 92.12 95 TYR A O 1
ATOM 786 N N . VAL A 1 96 ? 0.705 -2.257 3.871 1.00 92.62 96 VAL A N 1
ATOM 787 C CA . VAL A 1 96 ? 0.537 -1.015 3.094 1.00 92.62 96 VAL A CA 1
ATOM 788 C C . VAL A 1 96 ? -0.596 -0.157 3.674 1.00 92.62 96 VAL A C 1
ATOM 790 O O . VAL A 1 96 ? -0.526 1.067 3.625 1.00 92.62 96 VAL A O 1
ATOM 793 N N . GLY A 1 97 ? -1.593 -0.783 4.309 1.00 90.56 97 GLY A N 1
ATOM 794 C CA . GLY A 1 97 ? -2.640 -0.093 5.073 1.00 90.56 97 GLY A CA 1
ATOM 795 C C . GLY A 1 97 ? -4.057 -0.259 4.528 1.00 90.56 97 GLY A C 1
ATOM 796 O O . GLY A 1 97 ? -4.973 0.367 5.060 1.00 90.56 97 GLY A O 1
ATOM 797 N N . PHE A 1 98 ? -4.265 -1.105 3.518 1.00 91.44 98 PHE A N 1
ATOM 798 C CA . PHE A 1 98 ? -5.600 -1.390 2.991 1.00 91.44 98 PHE A CA 1
ATOM 799 C C . PHE A 1 98 ? -6.457 -2.182 3.989 1.00 91.44 98 PHE A C 1
ATOM 801 O O . PHE A 1 98 ? -5.983 -3.105 4.657 1.00 91.44 98 PHE A O 1
ATOM 808 N N . GLY A 1 99 ? -7.733 -1.809 4.090 1.00 87.31 99 GLY A N 1
ATOM 809 C CA . GLY A 1 99 ? -8.744 -2.493 4.894 1.00 87.31 99 GLY A CA 1
ATOM 810 C C . GLY A 1 99 ? -9.384 -3.685 4.177 1.00 87.31 99 GLY A C 1
ATOM 811 O O . GLY A 1 99 ? -9.751 -4.664 4.834 1.00 87.31 99 GLY A O 1
ATOM 812 N N . PHE A 1 100 ? -9.466 -3.640 2.845 1.00 89.50 100 PHE A N 1
ATOM 813 C CA . PHE A 1 100 ? -9.953 -4.726 1.987 1.00 89.50 100 PHE A CA 1
ATOM 814 C C . PHE A 1 100 ? -9.294 -4.710 0.605 1.00 89.50 100 PHE A C 1
ATOM 816 O O . PHE A 1 100 ? -8.637 -3.742 0.230 1.00 89.50 100 PHE A O 1
ATOM 823 N N . VAL A 1 101 ? -9.451 -5.804 -0.131 1.00 87.62 101 VAL A N 1
ATOM 824 C CA . VAL A 1 101 ? -9.044 -5.936 -1.533 1.00 87.62 101 VAL A CA 1
ATOM 825 C C . VAL A 1 101 ? -10.234 -6.506 -2.290 1.00 87.62 101 VAL A C 1
ATOM 827 O O . VAL A 1 101 ? -10.965 -7.347 -1.760 1.00 87.62 101 VAL A O 1
ATOM 830 N N . GLU A 1 102 ? -10.454 -6.023 -3.501 1.00 84.19 102 GLU A N 1
ATOM 831 C CA . GLU A 1 102 ? -11.433 -6.591 -4.417 1.00 84.19 102 GLU A CA 1
ATOM 832 C C . GLU A 1 102 ? -10.757 -7.623 -5.3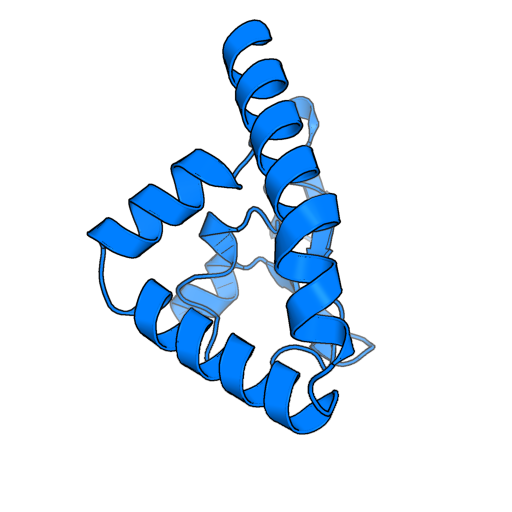13 1.00 84.19 102 GLU A C 1
ATOM 834 O O . GLU A 1 102 ? -9.761 -7.341 -5.975 1.00 84.19 102 GLU A O 1
ATOM 839 N N . GLU A 1 103 ? -11.296 -8.837 -5.312 1.00 70.81 103 GLU A N 1
ATOM 840 C CA . GLU A 1 103 ? -10.823 -9.924 -6.178 1.00 70.81 103 GLU A CA 1
ATOM 841 C C . GLU A 1 103 ? -11.465 -9.823 -7.568 1.00 70.81 103 GLU A C 1
ATOM 843 O O . GLU A 1 103 ? -10.839 -10.081 -8.592 1.00 70.81 103 GLU A O 1
ATOM 848 N N . SER A 1 104 ? -12.722 -9.381 -7.603 1.00 63.38 104 SER A N 1
ATOM 849 C CA . SER A 1 104 ? -13.504 -9.148 -8.813 1.00 63.38 104 SER A CA 1
ATOM 850 C C . SER A 1 104 ? -14.338 -7.881 -8.655 1.00 63.38 104 SER A C 1
ATOM 852 O O . SER A 1 104 ? -14.573 -7.423 -7.537 1.00 63.38 104 SER A O 1
ATOM 854 N N . GLU A 1 105 ? -14.817 -7.338 -9.775 1.00 66.81 105 GLU A N 1
ATOM 855 C CA . GLU A 1 105 ? -15.601 -6.092 -9.853 1.00 66.81 105 GLU A CA 1
ATOM 856 C C . GLU A 1 105 ? -16.850 -6.087 -8.944 1.00 66.81 105 GLU A C 1
ATOM 858 O O . GLU A 1 105 ? -17.389 -5.036 -8.612 1.00 66.81 105 GLU A O 1
ATOM 863 N N . THR A 1 106 ? -17.294 -7.263 -8.493 1.00 68.88 106 THR A N 1
ATOM 864 C CA . THR A 1 106 ? -18.473 -7.449 -7.639 1.00 68.88 106 THR A CA 1
ATOM 865 C C . THR A 1 106 ? -18.171 -7.893 -6.207 1.00 68.88 106 THR A C 1
ATOM 867 O O . THR A 1 106 ? -19.106 -8.003 -5.413 1.00 68.88 106 THR A O 1
ATOM 870 N N . GLN A 1 107 ? -16.913 -8.179 -5.842 1.00 72.44 107 GLN A N 1
ATOM 871 C CA . GLN A 1 107 ? -16.602 -8.794 -4.547 1.00 72.44 107 GLN A CA 1
ATOM 872 C C . GLN A 1 107 ? -15.391 -8.175 -3.840 1.00 72.44 107 GLN A C 1
ATOM 874 O O . GLN A 1 107 ? -14.237 -8.438 -4.178 1.00 72.44 107 GLN A O 1
ATOM 879 N N . ALA A 1 108 ? -15.683 -7.449 -2.756 1.00 77.56 108 ALA A N 1
ATOM 880 C CA . ALA A 1 108 ? -14.706 -6.975 -1.782 1.00 77.56 108 ALA A CA 1
ATOM 881 C C . ALA A 1 108 ? -14.518 -7.988 -0.642 1.00 77.56 108 ALA A C 1
ATOM 883 O O . ALA A 1 108 ? -15.481 -8.420 0.001 1.00 77.56 108 ALA A O 1
ATOM 884 N N . VAL A 1 109 ? -13.266 -8.324 -0.333 1.00 79.38 109 VAL A N 1
ATOM 885 C CA . VAL A 1 109 ? -12.906 -9.249 0.747 1.00 79.38 109 VAL A CA 1
ATOM 886 C C . VAL A 1 109 ? -11.941 -8.563 1.712 1.00 79.38 109 VAL A C 1
ATOM 888 O O . VAL A 1 109 ? -10.978 -7.905 1.320 1.00 79.38 109 VAL A O 1
ATOM 891 N N . ALA A 1 110 ? -12.189 -8.702 3.018 1.00 81.31 110 ALA A N 1
ATOM 892 C CA . ALA A 1 110 ? -11.275 -8.179 4.033 1.00 81.31 110 ALA A CA 1
ATOM 893 C C . ALA A 1 110 ? -9.889 -8.816 3.879 1.00 81.31 110 ALA A C 1
ATOM 895 O O . ALA A 1 110 ? -9.779 -10.041 3.799 1.00 81.31 110 ALA A O 1
ATOM 896 N N . VAL A 1 111 ? -8.831 -8.002 3.923 1.00 78.31 111 VAL A N 1
ATOM 897 C CA . VAL A 1 111 ? -7.457 -8.472 3.661 1.00 78.31 111 VAL A CA 1
ATOM 898 C C . VAL A 1 111 ? -7.058 -9.624 4.591 1.00 78.31 111 VAL A C 1
ATOM 900 O O . VAL A 1 111 ? -6.443 -10.597 4.166 1.00 78.31 111 VAL A O 1
ATOM 903 N N . GLU A 1 112 ? -7.480 -9.572 5.857 1.00 75.12 112 GLU A N 1
ATOM 904 C CA . GLU A 1 112 ? -7.202 -10.632 6.838 1.00 75.12 112 GLU A CA 1
ATOM 905 C C . GLU A 1 112 ? -7.902 -11.962 6.526 1.00 75.12 112 GLU A C 1
ATOM 907 O O . GLU A 1 112 ? -7.407 -13.019 6.917 1.00 75.12 112 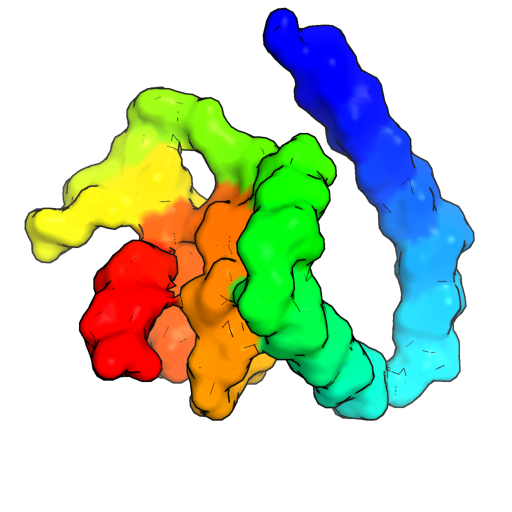GLU A O 1
ATOM 912 N N . LYS A 1 113 ? -9.054 -11.933 5.842 1.00 75.25 113 LYS A N 1
ATOM 913 C CA . LYS A 1 113 ? -9.731 -13.159 5.399 1.00 75.25 113 LYS A CA 1
ATOM 914 C C . LYS A 1 113 ? -8.979 -13.804 4.239 1.00 75.25 113 LYS A C 1
ATOM 916 O O . LYS A 1 113 ? -8.806 -15.018 4.265 1.00 75.25 113 LYS A O 1
ATOM 921 N N . ILE A 1 114 ? -8.481 -13.006 3.292 1.00 72.31 114 ILE A N 1
ATOM 922 C CA . ILE A 1 114 ? -7.698 -13.508 2.153 1.00 72.31 114 ILE A CA 1
ATOM 923 C C . ILE A 1 114 ? -6.433 -14.220 2.656 1.00 72.31 114 ILE A C 1
ATOM 925 O O . ILE A 1 114 ? -6.186 -15.371 2.311 1.00 72.31 114 ILE A O 1
ATOM 929 N N . GLN A 1 115 ? -5.701 -13.608 3.594 1.00 69.62 115 GLN A N 1
ATOM 930 C CA . GLN A 1 115 ? -4.491 -14.205 4.178 1.00 69.62 115 GLN A CA 1
ATOM 931 C C . GLN A 1 115 ? -4.701 -15.561 4.867 1.00 69.62 115 GLN A C 1
ATOM 933 O O . GLN A 1 115 ? -3.742 -16.325 4.995 1.00 69.62 115 GLN A O 1
ATOM 938 N N . ARG A 1 116 ? -5.912 -15.835 5.369 1.00 69.31 116 ARG A N 1
ATOM 939 C CA . ARG A 1 116 ? -6.272 -17.120 5.988 1.00 69.31 116 ARG A CA 1
ATOM 940 C C . ARG A 1 116 ? -6.723 -18.165 4.973 1.00 69.31 116 ARG A C 1
ATOM 942 O O . ARG A 1 116 ? -6.660 -19.337 5.299 1.00 69.31 116 ARG A O 1
ATOM 949 N N . SER A 1 117 ? -7.208 -17.749 3.805 1.00 66.38 117 SER A N 1
ATOM 950 C CA . SER A 1 117 ? -7.647 -18.662 2.746 1.00 66.38 117 SER A CA 1
ATOM 951 C C . SER A 1 117 ? -6.488 -19.135 1.867 1.00 66.38 117 SER A C 1
ATOM 953 O O . SER A 1 117 ? -6.551 -20.232 1.329 1.00 66.38 117 SER A O 1
ATOM 955 N N . CYS A 1 118 ? -5.446 -18.313 1.707 1.00 58.84 118 CYS A N 1
ATOM 956 C CA . CYS A 1 118 ? -4.257 -18.633 0.906 1.00 58.84 118 CYS A CA 1
ATOM 957 C C . CYS A 1 118 ? -3.163 -19.394 1.687 1.00 58.84 118 CYS A C 1
ATOM 959 O O . CYS A 1 118 ? -2.082 -19.618 1.149 1.00 58.84 118 CYS A O 1
ATOM 961 N N . ARG A 1 119 ? -3.408 -19.743 2.956 1.00 55.78 119 ARG A N 1
ATOM 962 C CA . ARG A 1 119 ? -2.513 -20.520 3.828 1.00 55.78 119 ARG A CA 1
ATOM 963 C C . ARG A 1 119 ? -3.141 -21.858 4.165 1.00 55.78 119 ARG A C 1
ATOM 965 O O . ARG A 1 119 ? -2.371 -22.836 4.233 1.00 55.78 119 ARG A O 1
#

Foldseek 3Di:
DVVLVVVLVVVVVCCCPPPVVVVLVVDDVVVSLVVVLVVLLVLLVDPVSLVVLLSNAADFDPVQWDQDPNDIFRHPAEAEEPSCQPCSNLSRVVSNHHRWYANDNPDIDGSVVSVVVVD